Protein AF-A0A0F9KP29-F1 (afdb_monomer_lite)

Foldseek 3Di:
DDPVVVVLVVVLVVQLVVLVVCCVVVHPPRSVVSNVVVVVVVVVVVVVVVVVVVVVVVVVVVVVVVVVVD

Organism: NCBI:txid412755

Secondary structure (DSSP, 8-state):
--HHHHHHHHHHHHHHHHHHHHHHHH-HHHHHHHHHHHHHHHHHHHHHHHHHHHHHHHHHHHHHHHTT--

Radius of gyration: 19.04 Å; chains: 1; bounding box: 47×17×52 Å

Structure (mmCIF, N/CA/C/O backbone):
data_AF-A0A0F9KP29-F1
#
_entry.id   AF-A0A0F9KP29-F1
#
loop_
_atom_site.group_PDB
_atom_site.id
_atom_site.type_symbol
_atom_site.label_atom_id
_atom_site.label_alt_id
_atom_site.label_comp_id
_atom_site.label_asym_id
_atom_site.label_entity_id
_atom_site.label_seq_id
_atom_site.pdbx_PDB_ins_code
_atom_site.Cartn_x
_atom_site.Cartn_y
_atom_site.Cartn_z
_atom_site.occupancy
_atom_site.B_iso_or_equiv
_atom_site.auth_seq_id
_atom_site.auth_comp_id
_atom_site.auth_asym_id
_atom_site.auth_atom_id
_atom_site.pdbx_PDB_model_num
ATOM 1 N N . MET A 1 1 ? -5.042 12.337 15.465 1.00 48.97 1 MET A N 1
ATOM 2 C CA . MET A 1 1 ? -4.512 11.989 14.127 1.00 48.97 1 MET A CA 1
ATOM 3 C C . MET A 1 1 ? -3.614 10.780 14.287 1.00 48.97 1 MET A C 1
ATOM 5 O O . MET A 1 1 ? -2.612 10.859 14.979 1.00 48.97 1 MET A O 1
ATOM 9 N N . ASN A 1 2 ? -4.065 9.628 13.800 1.00 50.50 2 ASN A N 1
ATOM 10 C CA . ASN A 1 2 ? -3.521 8.333 14.200 1.00 50.50 2 ASN A CA 1
ATOM 11 C C . ASN A 1 2 ? -2.162 8.103 13.529 1.00 50.50 2 ASN A C 1
ATOM 13 O O . ASN A 1 2 ? -2.100 8.083 12.303 1.00 50.50 2 ASN A O 1
ATOM 17 N N . CYS A 1 3 ? -1.108 7.893 14.324 1.00 56.34 3 CYS A N 1
ATOM 18 C CA . CYS A 1 3 ? 0.262 7.590 13.878 1.00 56.34 3 CYS A CA 1
ATOM 19 C C . CYS A 1 3 ? 0.301 6.520 12.769 1.00 56.34 3 CYS A C 1
ATOM 21 O O . CYS A 1 3 ? 1.044 6.630 11.799 1.00 56.34 3 CYS A O 1
ATOM 23 N N . LEU A 1 4 ? -0.600 5.536 12.864 1.00 64.88 4 LEU A N 1
ATOM 24 C CA . LEU A 1 4 ? -0.807 4.480 11.873 1.00 64.88 4 LEU A CA 1
ATOM 25 C C . LEU A 1 4 ? -1.075 5.016 10.452 1.00 64.88 4 LEU A C 1
ATOM 27 O O . LEU A 1 4 ? -0.589 4.455 9.477 1.00 64.88 4 LEU A O 1
ATOM 31 N N . SER A 1 5 ? -1.830 6.110 10.328 1.00 67.06 5 SER A N 1
ATOM 32 C CA . SER A 1 5 ? -2.187 6.706 9.037 1.00 67.06 5 SER A CA 1
ATOM 33 C C . SER A 1 5 ? -0.989 7.377 8.363 1.00 67.06 5 SER A C 1
ATOM 35 O O . SER A 1 5 ? -0.880 7.335 7.142 1.00 67.06 5 SER A O 1
ATOM 37 N N . ILE A 1 6 ? -0.083 7.957 9.156 1.00 75.25 6 ILE A N 1
ATOM 38 C CA . ILE A 1 6 ? 1.139 8.610 8.667 1.00 75.25 6 ILE A CA 1
ATOM 39 C C . ILE A 1 6 ? 2.122 7.549 8.166 1.00 75.25 6 ILE A C 1
ATOM 41 O O . ILE A 1 6 ? 2.634 7.657 7.056 1.00 75.25 6 ILE A O 1
ATOM 45 N N . VAL A 1 7 ? 2.324 6.480 8.944 1.00 74.31 7 VAL A N 1
ATOM 46 C CA . VAL A 1 7 ? 3.185 5.352 8.548 1.00 74.31 7 VAL A CA 1
ATOM 47 C C . VAL A 1 7 ? 2.684 4.716 7.250 1.00 74.31 7 VAL A C 1
ATOM 49 O O . VAL A 1 7 ? 3.471 4.431 6.351 1.00 74.31 7 VAL A O 1
ATOM 52 N N . LEU A 1 8 ? 1.366 4.552 7.120 1.00 74.44 8 LEU A N 1
ATOM 53 C CA . LEU A 1 8 ? 0.757 3.972 5.929 1.00 74.44 8 LEU A CA 1
ATOM 54 C C . LEU A 1 8 ? 0.907 4.874 4.693 1.00 74.44 8 LEU A C 1
ATOM 56 O O . LEU A 1 8 ? 1.178 4.368 3.608 1.00 74.44 8 LEU A O 1
ATOM 60 N N . GLN A 1 9 ? 0.783 6.197 4.849 1.00 71.44 9 GLN A N 1
ATOM 61 C CA . GLN A 1 9 ? 1.023 7.155 3.763 1.00 71.44 9 GLN A CA 1
ATOM 62 C C . GLN A 1 9 ? 2.485 7.154 3.303 1.00 71.44 9 GLN A C 1
ATOM 64 O O . GLN A 1 9 ? 2.734 7.106 2.101 1.00 71.44 9 GLN A O 1
ATOM 69 N N . ILE A 1 10 ? 3.443 7.155 4.237 1.00 80.25 10 ILE A N 1
ATOM 70 C CA . ILE A 1 10 ? 4.881 7.114 3.918 1.00 80.25 10 ILE A CA 1
ATOM 71 C C . ILE A 1 10 ? 5.226 5.833 3.154 1.00 80.25 10 ILE A C 1
ATOM 73 O O . ILE A 1 10 ? 5.911 5.890 2.133 1.00 80.25 10 ILE A O 1
ATOM 77 N N . LEU A 1 11 ? 4.707 4.688 3.607 1.00 77.25 11 LEU A N 1
ATOM 78 C CA . LEU A 1 11 ? 4.906 3.408 2.931 1.00 77.25 11 LEU A CA 1
ATOM 79 C C . LEU A 1 11 ? 4.354 3.448 1.498 1.00 77.25 11 LEU A C 1
ATOM 81 O O . LEU A 1 11 ? 5.021 3.006 0.567 1.00 77.25 11 LEU A O 1
ATOM 85 N N . CYS A 1 12 ? 3.173 4.046 1.317 1.00 75.06 12 CYS A N 1
ATOM 86 C CA . CYS A 1 12 ? 2.535 4.186 0.012 1.00 75.06 12 CYS A CA 1
ATOM 87 C C . CYS A 1 12 ? 3.371 5.035 -0.954 1.00 75.06 12 CYS A C 1
ATOM 89 O O . CYS A 1 12 ? 3.574 4.644 -2.102 1.00 75.06 12 CYS A O 1
ATOM 91 N N . ILE A 1 13 ? 3.890 6.171 -0.478 1.00 80.06 13 ILE A N 1
ATOM 92 C CA . ILE A 1 13 ? 4.754 7.059 -1.266 1.00 80.06 13 ILE A CA 1
ATOM 93 C C . ILE A 1 13 ? 6.011 6.306 -1.720 1.00 80.06 13 ILE A C 1
ATOM 95 O O . ILE A 1 13 ? 6.370 6.370 -2.895 1.00 80.06 13 ILE A O 1
ATOM 99 N N . PHE A 1 14 ? 6.631 5.531 -0.825 1.00 79.69 14 PHE A N 1
ATOM 100 C CA . PHE A 1 14 ? 7.803 4.715 -1.149 1.00 79.69 14 PHE A CA 1
ATOM 101 C C . PHE A 1 14 ? 7.518 3.639 -2.201 1.00 79.69 14 PHE A C 1
ATOM 103 O O . PHE A 1 14 ? 8.314 3.459 -3.120 1.00 79.69 14 PHE A O 1
ATOM 110 N N . THR A 1 15 ? 6.388 2.934 -2.098 1.00 76.38 15 THR A N 1
ATOM 111 C CA . THR A 1 15 ? 6.006 1.904 -3.078 1.00 76.38 15 THR A CA 1
ATOM 112 C C . THR A 1 15 ? 5.780 2.502 -4.465 1.00 76.38 15 THR A C 1
ATOM 114 O O . THR A 1 15 ? 6.234 1.931 -5.456 1.00 76.38 15 THR A O 1
ATOM 117 N N . VAL A 1 16 ? 5.130 3.668 -4.543 1.00 75.12 16 VAL A N 1
ATOM 118 C CA . VAL A 1 16 ? 4.909 4.371 -5.815 1.00 75.12 16 VAL A CA 1
ATOM 119 C C . VAL A 1 16 ? 6.238 4.830 -6.417 1.00 75.12 16 VAL A C 1
ATOM 121 O O . VAL A 1 16 ? 6.490 4.562 -7.589 1.00 75.12 16 VAL A O 1
ATOM 124 N N . LEU A 1 17 ? 7.113 5.450 -5.618 1.00 77.00 17 LEU A N 1
ATOM 125 C CA . LEU A 1 17 ? 8.446 5.882 -6.058 1.00 77.00 17 LEU A CA 1
ATOM 126 C C . LEU A 1 17 ? 9.277 4.720 -6.604 1.00 77.00 17 LEU A C 1
ATOM 128 O O . LEU A 1 17 ? 9.792 4.815 -7.713 1.00 77.00 17 LEU A O 1
ATOM 132 N N . LEU A 1 18 ? 9.353 3.605 -5.871 1.00 73.88 18 LEU A N 1
ATOM 133 C CA . LEU A 1 18 ? 10.068 2.405 -6.311 1.00 73.88 18 LEU A CA 1
ATOM 134 C C . LEU A 1 18 ? 9.499 1.841 -7.614 1.00 73.88 18 LEU A C 1
ATOM 136 O O . LEU A 1 18 ? 10.261 1.484 -8.510 1.00 73.88 18 LEU A O 1
ATOM 140 N N . GLY A 1 19 ? 8.172 1.792 -7.740 1.00 69.19 19 GLY A N 1
ATOM 141 C CA . GLY A 1 19 ? 7.518 1.343 -8.963 1.00 69.19 19 GLY A CA 1
ATOM 142 C C . GLY A 1 19 ? 7.871 2.216 -10.170 1.00 69.19 19 GLY A C 1
ATOM 143 O O . GLY A 1 19 ? 8.204 1.686 -11.230 1.00 69.19 19 GLY A O 1
ATOM 144 N N . VAL A 1 20 ? 7.884 3.542 -9.995 1.00 69.69 20 VAL A N 1
ATOM 145 C CA . VAL A 1 20 ? 8.288 4.499 -11.038 1.00 69.69 20 VAL A CA 1
ATOM 146 C C . VAL A 1 20 ? 9.771 4.339 -11.381 1.00 69.69 20 VAL A C 1
ATOM 148 O O . VAL A 1 20 ? 10.118 4.253 -12.555 1.00 69.69 20 VAL A O 1
ATOM 151 N N . THR A 1 21 ? 10.658 4.218 -10.390 1.00 70.31 21 THR A N 1
ATOM 152 C CA . THR A 1 21 ? 12.095 3.992 -10.623 1.00 70.31 21 THR A CA 1
ATOM 153 C C . THR A 1 21 ? 12.352 2.700 -11.404 1.00 70.31 21 THR A C 1
ATOM 155 O O . THR A 1 21 ? 13.149 2.692 -12.340 1.00 70.31 21 THR A O 1
ATOM 158 N N . ILE A 1 22 ? 11.645 1.613 -11.082 1.00 66.94 22 ILE A N 1
ATOM 159 C CA . ILE A 1 22 ? 11.754 0.338 -11.806 1.00 66.94 22 ILE A CA 1
ATOM 160 C C . ILE A 1 22 ? 11.232 0.473 -13.243 1.00 66.94 22 ILE A C 1
ATOM 162 O O . ILE A 1 22 ? 11.836 -0.091 -14.154 1.00 66.94 22 ILE A O 1
ATOM 166 N N . GLN A 1 23 ? 10.169 1.256 -13.456 1.00 66.75 23 GLN A N 1
ATOM 167 C CA . GLN A 1 23 ? 9.631 1.561 -14.785 1.00 66.75 23 GLN A CA 1
ATOM 168 C C . GLN A 1 23 ? 10.655 2.294 -15.665 1.00 66.75 23 GLN A C 1
ATOM 170 O O . GLN A 1 23 ? 10.797 1.972 -16.844 1.00 66.75 23 GLN A O 1
ATOM 175 N N . VAL A 1 24 ? 11.409 3.230 -15.080 1.00 64.94 24 VAL A N 1
ATOM 176 C CA . VAL A 1 24 ? 12.463 3.982 -15.779 1.00 64.94 24 VAL A CA 1
ATOM 177 C C . VAL A 1 24 ? 13.683 3.102 -16.093 1.00 64.94 24 VAL A C 1
ATOM 179 O O . VAL A 1 24 ? 14.272 3.248 -17.159 1.00 64.94 24 VAL A O 1
ATOM 182 N N . ILE A 1 25 ? 14.062 2.172 -15.205 1.00 68.81 25 ILE A N 1
ATOM 183 C CA . ILE A 1 25 ? 15.290 1.362 -15.352 1.00 68.81 25 ILE A CA 1
ATOM 184 C C . ILE A 1 25 ? 15.088 0.105 -16.214 1.00 68.81 25 ILE A C 1
ATOM 186 O O . ILE A 1 25 ? 15.971 -0.248 -16.993 1.00 68.81 25 ILE A O 1
ATOM 190 N N . ARG A 1 26 ? 13.968 -0.616 -16.057 1.00 62.25 26 ARG A N 1
ATOM 191 C CA . ARG A 1 26 ? 13.731 -1.921 -16.715 1.00 62.25 26 ARG A CA 1
ATOM 192 C C . ARG A 1 26 ? 12.746 -1.874 -17.886 1.00 62.25 26 ARG A C 1
ATOM 194 O O . ARG A 1 26 ? 12.437 -2.918 -18.454 1.00 62.25 26 ARG A O 1
ATOM 201 N N . GLY A 1 27 ? 12.294 -0.681 -18.264 1.00 63.91 27 GLY A N 1
ATOM 202 C CA . GLY A 1 27 ? 11.289 -0.487 -19.303 1.00 63.91 27 GLY A CA 1
ATOM 203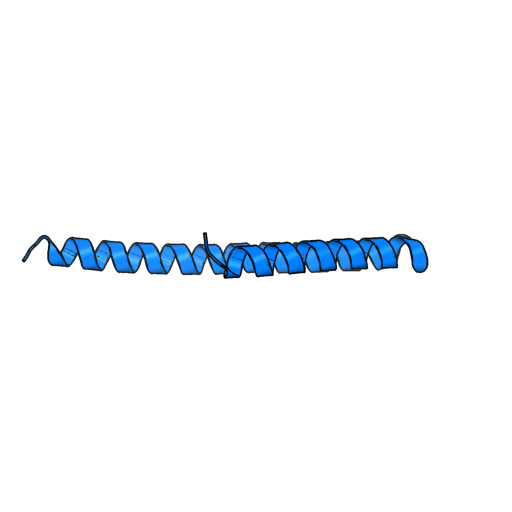 C C . GLY A 1 27 ? 9.864 -0.497 -18.749 1.00 63.91 27 GLY A C 1
ATOM 204 O O . GLY A 1 27 ? 9.582 -1.037 -17.675 1.00 63.91 27 GLY A O 1
ATOM 205 N N . ALA A 1 28 ? 8.963 0.137 -19.504 1.00 60.50 28 ALA A N 1
ATOM 206 C CA . ALA A 1 28 ? 7.621 0.508 -19.059 1.00 60.50 28 ALA A CA 1
ATOM 207 C C . ALA A 1 28 ? 6.778 -0.671 -18.543 1.00 60.50 28 ALA A C 1
ATOM 209 O O . ALA A 1 28 ? 6.014 -0.509 -17.594 1.00 60.50 28 ALA A O 1
ATOM 210 N N . ASP A 1 29 ? 6.960 -1.855 -19.124 1.00 65.75 29 ASP A N 1
ATOM 211 C CA . ASP A 1 29 ? 6.090 -3.011 -18.908 1.00 65.75 29 ASP A CA 1
ATOM 212 C C . ASP A 1 29 ? 6.180 -3.560 -17.472 1.00 65.75 29 ASP A C 1
ATOM 214 O O . ASP A 1 29 ? 5.178 -3.700 -16.770 1.00 65.75 29 ASP A O 1
ATOM 218 N N . LEU A 1 30 ? 7.403 -3.765 -16.968 1.00 62.94 30 LEU A N 1
ATOM 219 C CA . LEU A 1 30 ? 7.619 -4.386 -15.657 1.00 62.94 30 LEU A CA 1
ATOM 220 C C . LEU A 1 30 ? 7.294 -3.436 -14.494 1.00 62.94 30 LEU A C 1
ATOM 222 O O . LEU A 1 30 ? 6.760 -3.854 -13.465 1.00 62.94 30 LEU A O 1
ATOM 226 N N . GLY A 1 31 ? 7.614 -2.148 -14.652 1.00 65.56 31 GLY A N 1
ATOM 227 C CA . GLY A 1 31 ? 7.323 -1.138 -13.636 1.00 65.56 31 GLY A CA 1
ATOM 228 C C . GLY A 1 31 ? 5.829 -0.854 -13.507 1.00 65.56 31 GLY A C 1
ATOM 229 O O . GLY A 1 31 ? 5.332 -0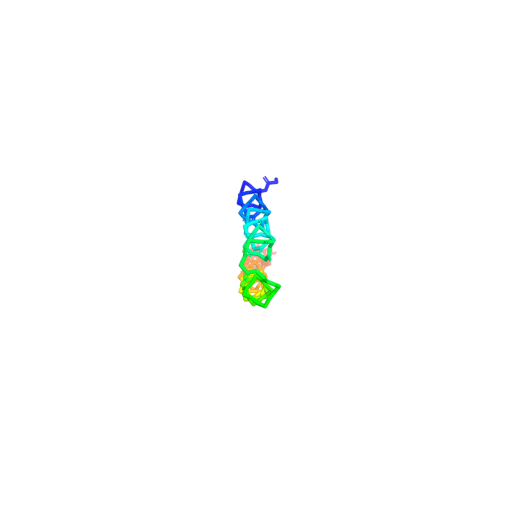.690 -12.396 1.00 65.56 31 GLY A O 1
ATOM 230 N N . PHE A 1 32 ? 5.090 -0.861 -14.622 1.00 65.94 32 PHE A N 1
ATOM 231 C CA . PHE A 1 32 ? 3.639 -0.671 -14.598 1.00 65.94 32 PHE A CA 1
ATOM 232 C C . PHE A 1 32 ? 2.936 -1.814 -13.859 1.00 65.94 32 PHE A C 1
ATOM 234 O O . PHE A 1 32 ? 2.143 -1.552 -12.958 1.00 65.94 32 PHE A O 1
ATOM 241 N N . ILE A 1 33 ? 3.305 -3.070 -14.141 1.00 70.00 33 ILE A N 1
ATOM 242 C CA . ILE A 1 33 ? 2.746 -4.245 -13.452 1.00 70.00 33 ILE A CA 1
ATOM 243 C C . ILE A 1 33 ? 2.972 -4.155 -11.937 1.00 70.00 33 ILE A C 1
ATOM 245 O O . ILE A 1 33 ? 2.053 -4.422 -11.160 1.00 70.00 33 ILE A O 1
ATOM 249 N N . LEU A 1 34 ? 4.165 -3.737 -11.502 1.00 70.25 34 LEU A N 1
ATOM 250 C CA . LEU A 1 34 ? 4.490 -3.635 -10.079 1.00 70.25 34 LEU A CA 1
ATOM 251 C C . LEU A 1 34 ? 3.701 -2.518 -9.375 1.00 70.25 34 LEU A C 1
ATOM 253 O O . LEU A 1 34 ? 3.197 -2.726 -8.269 1.00 70.25 34 LEU A O 1
ATOM 257 N N . ILE A 1 35 ? 3.541 -1.359 -10.025 1.00 73.00 35 ILE A N 1
ATOM 258 C CA . ILE A 1 35 ? 2.718 -0.251 -9.512 1.00 73.00 35 ILE A CA 1
ATOM 259 C C . ILE A 1 35 ? 1.253 -0.680 -9.422 1.00 73.00 35 ILE A C 1
ATOM 261 O O . ILE A 1 35 ? 0.615 -0.482 -8.388 1.00 73.00 35 ILE A O 1
ATOM 265 N N . THR A 1 36 ? 0.714 -1.289 -10.481 1.00 75.06 36 THR A N 1
ATOM 266 C CA . THR A 1 36 ? -0.683 -1.729 -10.530 1.00 75.06 36 THR A CA 1
ATOM 267 C C . THR A 1 36 ? -0.961 -2.803 -9.480 1.00 75.06 36 THR A C 1
ATOM 269 O O . THR A 1 36 ? -1.937 -2.685 -8.740 1.00 75.06 36 THR A O 1
ATOM 272 N N . ALA A 1 37 ? -0.087 -3.803 -9.336 1.00 76.69 37 ALA A N 1
ATOM 273 C CA . ALA A 1 37 ? -0.222 -4.833 -8.307 1.00 76.69 37 ALA A CA 1
ATOM 274 C C . ALA A 1 37 ? -0.179 -4.236 -6.889 1.00 76.69 37 ALA A C 1
ATOM 276 O O . ALA A 1 37 ? -1.028 -4.565 -6.057 1.00 76.69 37 ALA A O 1
ATOM 277 N N . GLY A 1 38 ? 0.751 -3.311 -6.624 1.00 73.88 38 GLY A N 1
ATOM 278 C CA . GLY A 1 38 ? 0.847 -2.606 -5.343 1.00 73.88 38 GLY A CA 1
ATOM 279 C C . GLY A 1 38 ? -0.388 -1.753 -5.033 1.00 73.88 38 GLY A C 1
ATOM 280 O O . GLY A 1 38 ? -0.905 -1.794 -3.916 1.00 73.88 38 GLY A O 1
ATOM 281 N N . ALA A 1 39 ? -0.914 -1.034 -6.028 1.00 73.38 39 ALA A N 1
ATOM 282 C CA . ALA A 1 39 ? -2.113 -0.209 -5.886 1.00 73.38 39 ALA A CA 1
ATOM 283 C C . ALA A 1 39 ? -3.372 -1.049 -5.613 1.00 73.38 39 ALA A C 1
ATOM 285 O O . ALA A 1 39 ? -4.177 -0.686 -4.752 1.00 73.38 39 ALA A O 1
ATOM 286 N N . ILE A 1 40 ? -3.524 -2.194 -6.287 1.00 76.81 40 ILE A N 1
ATOM 287 C CA . ILE A 1 40 ? -4.641 -3.124 -6.055 1.00 76.81 40 ILE A CA 1
ATOM 288 C C . ILE A 1 40 ? -4.581 -3.685 -4.629 1.00 76.81 40 ILE A C 1
ATOM 290 O O . ILE A 1 40 ? -5.584 -3.657 -3.911 1.00 76.81 40 ILE A O 1
ATOM 294 N N . LEU A 1 41 ? -3.405 -4.143 -4.186 1.00 78.19 41 LEU A N 1
ATOM 295 C CA . LEU A 1 41 ? -3.218 -4.672 -2.832 1.00 78.19 41 LEU A CA 1
ATOM 296 C C . LEU A 1 41 ? -3.522 -3.610 -1.764 1.00 78.19 41 LEU A C 1
ATOM 298 O O . LEU A 1 41 ? -4.149 -3.900 -0.742 1.00 78.19 41 LEU A O 1
ATOM 302 N N . PHE A 1 42 ? -3.127 -2.363 -2.023 1.00 73.00 42 PHE A N 1
ATOM 303 C CA . PHE A 1 42 ? -3.406 -1.238 -1.140 1.00 73.00 42 PHE A CA 1
ATOM 304 C C . PHE A 1 42 ? -4.898 -0.898 -1.076 1.00 73.00 42 PHE A C 1
ATOM 306 O O . PHE A 1 42 ? -5.441 -0.732 0.018 1.00 73.00 42 PHE A O 1
ATOM 313 N N . GLY A 1 43 ? -5.578 -0.853 -2.225 1.00 73.56 43 GLY A N 1
ATOM 314 C CA . GLY A 1 43 ? -7.025 -0.646 -2.293 1.00 73.56 43 GLY A CA 1
ATOM 315 C C . GLY A 1 43 ? -7.788 -1.696 -1.483 1.00 73.56 43 GLY A C 1
ATOM 316 O O . GLY A 1 43 ? -8.651 -1.353 -0.674 1.00 73.56 43 GLY A O 1
ATOM 317 N N . LEU A 1 44 ? -7.402 -2.969 -1.606 1.00 73.19 44 LEU A N 1
ATOM 318 C CA . LEU A 1 44 ? -7.973 -4.058 -0.808 1.00 73.19 44 LEU A CA 1
ATOM 319 C C . LEU A 1 44 ? -7.702 -3.879 0.695 1.00 73.19 44 LEU A C 1
ATOM 321 O O . LEU A 1 44 ? -8.615 -4.034 1.508 1.00 73.19 44 LEU A O 1
ATOM 325 N N . SER A 1 45 ? -6.480 -3.497 1.074 1.00 69.75 45 SER A N 1
ATOM 326 C CA . SER A 1 45 ? -6.110 -3.246 2.474 1.00 69.75 45 SER A CA 1
ATOM 327 C C . SER A 1 45 ? -6.927 -2.109 3.107 1.00 69.75 45 SER A C 1
ATOM 329 O O . SER A 1 45 ? -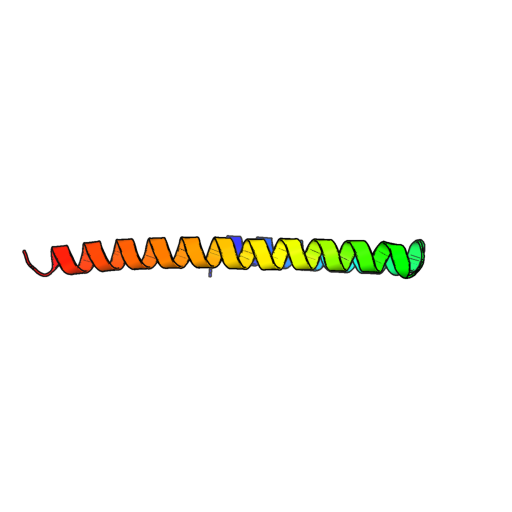7.402 -2.233 4.242 1.00 69.75 45 SER A O 1
ATOM 331 N N . GLN A 1 46 ? -7.175 -1.029 2.359 1.00 72.50 46 GLN A N 1
ATOM 332 C CA . GLN A 1 46 ? -8.026 0.087 2.786 1.00 72.50 46 GLN A CA 1
ATOM 333 C C . GLN A 1 46 ? -9.480 -0.351 2.987 1.00 72.50 46 GLN A C 1
ATOM 335 O O . GLN A 1 46 ? -10.087 -0.018 4.005 1.00 72.50 46 GLN A O 1
ATOM 340 N N . VAL A 1 47 ? -10.030 -1.150 2.067 1.00 74.56 47 VAL A N 1
ATOM 341 C CA . VAL A 1 47 ? -11.398 -1.680 2.178 1.00 74.56 47 VAL A CA 1
ATOM 342 C C . VAL A 1 47 ? -11.535 -2.560 3.420 1.00 74.56 47 VAL A C 1
ATOM 344 O O . VAL A 1 47 ? -12.429 -2.333 4.238 1.00 74.56 47 VAL A O 1
ATOM 347 N N . VAL A 1 48 ? -10.624 -3.517 3.623 1.00 74.19 48 VAL A N 1
ATOM 348 C CA . VAL A 1 48 ? 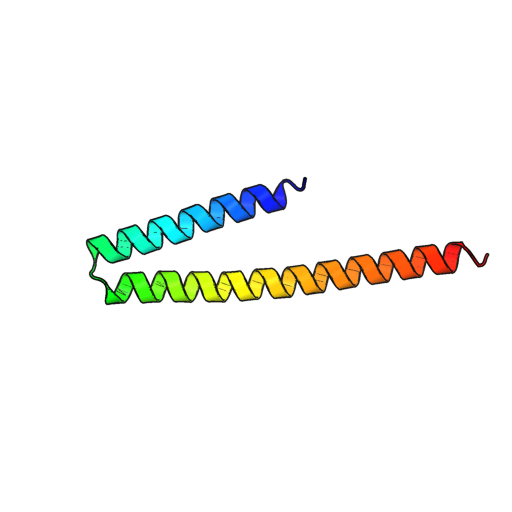-10.634 -4.408 4.798 1.00 74.19 48 VAL A CA 1
ATOM 349 C C . VAL A 1 48 ? -10.504 -3.613 6.100 1.00 74.19 48 VAL A C 1
ATOM 351 O O . VAL A 1 48 ? -11.235 -3.861 7.065 1.00 74.19 48 VAL A O 1
ATOM 354 N N . THR A 1 49 ? -9.615 -2.620 6.127 1.00 74.69 49 THR A N 1
ATOM 355 C CA . THR A 1 49 ? -9.433 -1.735 7.284 1.00 74.69 49 THR A CA 1
ATOM 356 C C . THR A 1 49 ? -10.692 -0.908 7.555 1.00 74.69 49 THR A C 1
ATOM 358 O O . THR A 1 49 ? -11.148 -0.843 8.698 1.00 74.69 49 THR A O 1
ATOM 361 N N . GLY A 1 50 ? -11.327 -0.361 6.515 1.00 69.06 50 GLY A N 1
ATOM 362 C CA . GLY A 1 50 ? -12.596 0.363 6.608 1.00 69.06 50 GLY A CA 1
ATOM 363 C C . GLY A 1 50 ? -13.743 -0.499 7.146 1.00 69.06 50 GLY A C 1
ATOM 364 O O . GLY A 1 50 ? -14.493 -0.052 8.018 1.00 69.06 50 GLY A O 1
ATOM 365 N N . TYR A 1 51 ? -13.842 -1.761 6.715 1.00 76.00 51 TYR A N 1
ATOM 366 C CA . TYR A 1 51 ? -14.810 -2.720 7.259 1.00 76.00 51 TYR A CA 1
ATOM 367 C C . TYR A 1 51 ? -14.565 -3.017 8.743 1.00 76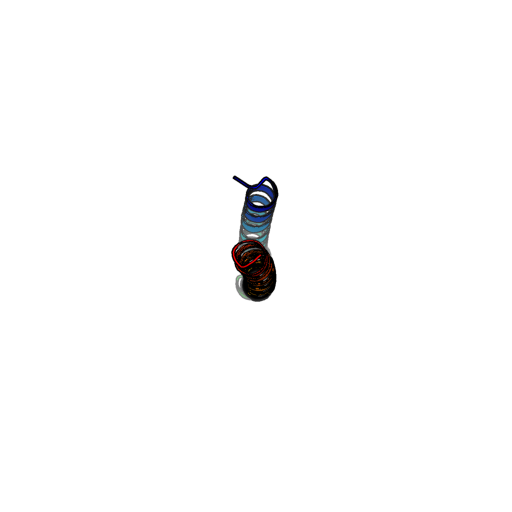.00 51 TYR A C 1
ATOM 369 O O . TYR A 1 51 ? -15.512 -3.002 9.535 1.00 76.00 51 TYR A O 1
ATOM 377 N N . LYS A 1 52 ? -13.305 -3.234 9.148 1.00 71.50 52 LYS A N 1
ATOM 378 C CA . LYS A 1 52 ? -12.942 -3.420 10.565 1.00 71.50 52 LYS A CA 1
ATOM 379 C C . LYS A 1 52 ? -13.328 -2.205 11.407 1.00 71.50 52 LYS A C 1
ATOM 381 O O . LYS A 1 52 ? -13.937 -2.372 12.463 1.00 71.50 52 LYS A O 1
ATOM 386 N N . ILE A 1 53 ? -13.029 -0.998 10.929 1.00 75.06 53 ILE A N 1
ATOM 387 C CA . ILE A 1 53 ? -13.362 0.251 11.626 1.00 75.06 53 ILE A CA 1
ATOM 388 C C . ILE A 1 53 ? -14.881 0.409 11.757 1.00 75.06 53 ILE A C 1
ATOM 390 O O . ILE A 1 53 ? -15.362 0.668 12.860 1.00 75.06 53 ILE A O 1
ATOM 394 N N . LYS A 1 54 ? -15.657 0.170 10.688 1.00 73.31 54 LYS A N 1
ATOM 395 C CA . LY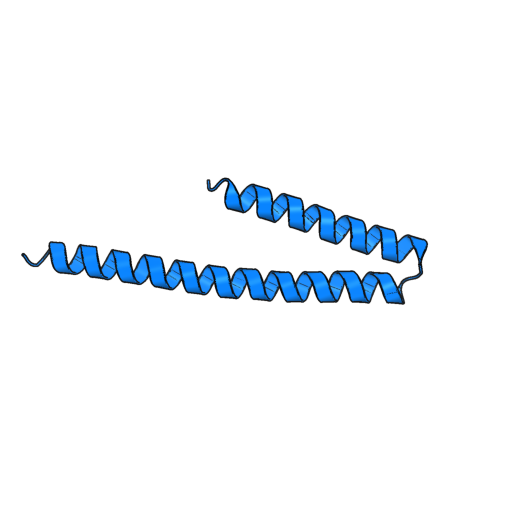S A 1 54 ? -17.130 0.200 10.754 1.00 73.31 54 LYS A CA 1
ATOM 396 C C . LYS A 1 54 ? -17.683 -0.775 11.791 1.00 73.31 54 LYS A C 1
ATOM 398 O O . LYS A 1 54 ? -18.565 -0.396 12.559 1.00 73.31 54 LYS A O 1
ATOM 403 N N . ARG A 1 55 ? -17.149 -2.000 11.854 1.00 79.12 55 ARG A N 1
ATOM 404 C CA . ARG A 1 55 ? -17.553 -2.998 12.859 1.00 79.12 55 ARG A CA 1
ATOM 405 C C . ARG A 1 55 ? -17.275 -2.519 14.282 1.00 79.12 55 ARG A C 1
ATOM 407 O O . ARG A 1 55 ? -18.150 -2.620 15.134 1.00 79.12 55 ARG A O 1
ATOM 414 N N . ILE A 1 56 ? -16.084 -1.971 14.529 1.00 80.56 56 ILE A N 1
ATOM 415 C CA . ILE A 1 56 ? -15.697 -1.456 15.851 1.00 80.56 56 ILE A CA 1
ATOM 416 C C . ILE A 1 56 ? -16.614 -0.299 16.264 1.00 80.56 56 ILE A C 1
ATOM 418 O O . ILE A 1 56 ? -17.105 -0.281 17.392 1.00 80.56 56 ILE A O 1
ATOM 422 N N . ILE A 1 57 ? -16.891 0.634 15.349 1.00 80.62 57 ILE A N 1
ATOM 423 C CA . ILE A 1 57 ? -17.791 1.766 15.600 1.00 80.62 57 ILE A CA 1
ATOM 424 C C . ILE A 1 57 ? -19.209 1.273 15.910 1.00 80.62 57 ILE A C 1
ATOM 426 O O . ILE A 1 57 ? -19.798 1.716 16.894 1.00 80.62 57 ILE A O 1
ATOM 430 N N . GLN A 1 58 ? -19.742 0.317 15.140 1.00 80.31 58 GLN A N 1
ATOM 431 C CA . GLN A 1 58 ? -21.067 -0.250 15.409 1.00 80.31 58 GLN A CA 1
ATOM 432 C C . GLN A 1 58 ? -21.138 -0.994 16.746 1.00 80.31 58 GLN A C 1
ATOM 434 O O . GLN A 1 58 ? -22.103 -0.813 17.487 1.00 80.31 58 GLN A O 1
ATOM 439 N N . SER A 1 59 ? -20.117 -1.782 17.097 1.00 79.50 59 SER A N 1
ATOM 440 C CA . SER A 1 59 ? -20.048 -2.431 18.410 1.00 79.50 59 SER A CA 1
ATOM 441 C C . SER A 1 59 ? -20.030 -1.409 19.547 1.00 79.50 59 SER A C 1
ATOM 443 O O . SER A 1 59 ? -20.781 -1.561 20.507 1.00 79.50 59 SER A O 1
ATOM 445 N N . ARG A 1 60 ? -19.236 -0.336 19.431 1.00 79.31 60 ARG A N 1
ATOM 446 C CA . ARG A 1 60 ? -19.184 0.733 20.443 1.00 79.31 60 ARG A CA 1
ATOM 447 C C . ARG A 1 60 ? -20.516 1.476 20.567 1.00 79.31 60 ARG A C 1
ATOM 449 O O . ARG A 1 60 ? -20.969 1.699 21.685 1.00 79.31 60 ARG A O 1
ATOM 456 N N . LEU A 1 61 ? -21.169 1.801 19.450 1.00 80.50 61 LEU A N 1
ATOM 457 C CA . LEU A 1 61 ? -22.498 2.424 19.440 1.00 80.50 61 LEU A CA 1
ATOM 458 C C . LEU A 1 61 ? -23.549 1.549 20.133 1.00 80.50 61 LEU A C 1
ATOM 460 O O . LEU A 1 61 ? -24.347 2.056 20.917 1.00 80.50 61 LEU A O 1
ATOM 464 N N . LYS A 1 62 ? -23.521 0.232 19.899 1.00 78.88 62 LYS A N 1
ATOM 465 C CA . LYS A 1 62 ? -24.455 -0.710 20.530 1.00 78.88 62 LYS A CA 1
ATOM 466 C C . LYS A 1 62 ? -24.252 -0.811 22.047 1.00 78.88 62 LYS A C 1
ATOM 468 O O . LYS A 1 62 ? -25.235 -0.899 22.781 1.00 78.88 62 LYS A O 1
ATOM 473 N N . THR A 1 63 ? -23.002 -0.754 22.516 1.00 81.56 63 THR A N 1
ATOM 474 C CA . THR A 1 63 ? -22.677 -0.696 23.951 1.00 81.56 63 THR A CA 1
ATOM 475 C C . THR A 1 63 ? -23.163 0.604 24.590 1.00 81.56 63 THR A C 1
ATOM 477 O O . THR A 1 63 ? -23.753 0.560 25.663 1.00 81.56 63 THR A O 1
ATOM 480 N N . ILE A 1 64 ? -22.962 1.751 23.934 1.00 80.50 64 ILE A N 1
ATOM 481 C CA . ILE A 1 64 ? -23.424 3.049 24.453 1.00 80.50 64 ILE A CA 1
ATOM 482 C C . ILE A 1 64 ? -24.956 3.091 24.531 1.00 80.50 64 ILE A C 1
ATOM 484 O O . ILE A 1 64 ? -25.496 3.591 25.510 1.00 80.50 64 ILE A O 1
ATOM 488 N N . ASN A 1 65 ? -25.654 2.537 23.534 1.00 77.44 65 ASN A N 1
ATOM 489 C CA . ASN A 1 65 ? -27.116 2.515 23.522 1.00 77.44 65 ASN A CA 1
ATOM 490 C C . ASN A 1 65 ? -27.695 1.612 24.630 1.00 77.44 65 ASN A C 1
ATOM 492 O O . ASN A 1 65 ? -28.602 2.028 25.340 1.00 77.44 65 ASN A O 1
ATOM 496 N N . ASN A 1 66 ? -27.114 0.426 24.861 1.00 73.25 66 ASN A N 1
ATOM 497 C CA . ASN A 1 66 ? -27.522 -0.425 25.991 1.00 73.25 66 ASN A CA 1
ATOM 498 C C . ASN A 1 66 ? -27.309 0.262 27.343 1.00 73.25 66 ASN A C 1
ATOM 500 O O . ASN A 1 66 ? -28.159 0.170 28.214 1.00 73.25 66 ASN A O 1
ATOM 504 N N . LYS A 1 67 ? -26.215 1.013 27.496 1.00 68.00 67 LYS A N 1
ATOM 505 C CA . LYS A 1 67 ? -25.901 1.724 28.742 1.00 68.00 67 LYS A CA 1
ATOM 506 C C . LYS A 1 67 ? -26.792 2.945 29.014 1.00 68.00 67 LYS A C 1
ATOM 508 O O . LYS A 1 67 ? -26.687 3.536 30.077 1.00 68.00 67 LYS A O 1
ATOM 513 N N . LYS A 1 68 ? -27.601 3.373 28.040 1.00 61.88 68 LYS A N 1
ATOM 514 C CA . LYS A 1 68 ? -28.541 4.499 28.170 1.00 61.88 68 LYS A CA 1
ATOM 515 C C . LYS A 1 68 ? -29.961 4.038 28.540 1.00 61.88 68 LYS A C 1
ATOM 517 O O . LYS A 1 68 ? -30.809 4.878 28.814 1.00 61.88 68 LYS A O 1
ATOM 522 N N . HIS A 1 69 ? -30.216 2.731 28.491 1.00 54.91 69 HIS A N 1
ATOM 523 C CA . HIS A 1 69 ? -31.511 2.106 28.775 1.00 54.91 69 HIS A CA 1
ATOM 524 C C . HIS A 1 69 ? -31.545 1.355 30.125 1.00 54.91 69 HIS A C 1
ATOM 526 O O . HIS A 1 69 ? -32.534 0.680 30.399 1.00 54.91 69 HIS A O 1
ATOM 532 N N . GLU A 1 70 ? -30.494 1.484 30.942 1.00 50.84 70 GLU A N 1
ATOM 533 C CA . GLU A 1 70 ? -30.412 1.063 32.353 1.00 50.84 70 GLU A CA 1
ATOM 534 C C . GLU A 1 70 ? -30.494 2.307 33.246 1.00 50.84 70 GLU A C 1
ATOM 536 O O . GLU A 1 70 ? -31.265 2.277 34.229 1.00 50.84 70 GLU A O 1
#

pLDDT: mean 71.52, std 7.51, range [48.97, 81.56]

Sequence (70 aa):
MNCLSIVLQILCIFTVLLGVTIQVIRGADLGFILITAGAILFGLSQVVTGYKIKRIIQSRLKTINNKKHE